Protein AF-A0A9D1GLB9-F1 (afdb_monomer_lite)

Foldseek 3Di:
DDPDDDPPCPPVNVCVVVVVVLCVLCVPLVVLLVVLVVVLVVLVVVLVVLVVVLVVQVVVVVVPDDPVVNVVSVVVNVVSVVVSVVSVVSSVVSVVVSVVSVVVVVVVVVVD

Structure (mmCIF, N/CA/C/O backbone):
data_AF-A0A9D1GLB9-F1
#
_entry.id   AF-A0A9D1GLB9-F1
#
loop_
_atom_site.group_PDB
_atom_site.id
_atom_site.type_symbol
_atom_site.label_atom_id
_atom_site.label_alt_id
_atom_site.label_comp_id
_atom_site.label_asym_id
_atom_site.label_entity_id
_atom_site.label_seq_id
_atom_site.pdbx_PDB_ins_code
_atom_site.Cartn_x
_atom_site.Cartn_y
_atom_site.Cartn_z
_atom_site.occupancy
_atom_site.B_iso_or_equiv
_atom_site.auth_seq_id
_atom_site.auth_comp_id
_atom_site.auth_asym_id
_atom_site.auth_atom_id
_atom_site.pdbx_PDB_model_num
ATOM 1 N N . MET A 1 1 ? -36.371 -29.607 34.942 1.00 39.03 1 MET A N 1
ATOM 2 C CA . MET A 1 1 ? -35.319 -28.693 34.444 1.00 39.03 1 MET A CA 1
ATOM 3 C C . MET A 1 1 ? -35.048 -29.043 32.979 1.00 39.03 1 MET A C 1
ATOM 5 O O . MET A 1 1 ? -34.320 -29.989 32.707 1.00 39.03 1 MET A O 1
ATOM 9 N N . LYS A 1 2 ? -35.751 -28.404 32.029 1.00 37.38 2 LYS A N 1
ATOM 10 C CA . LYS A 1 2 ? -35.631 -28.720 30.593 1.00 37.38 2 LYS A CA 1
ATOM 11 C C . LYS A 1 2 ? -34.276 -28.222 30.077 1.00 37.38 2 LYS A C 1
ATOM 13 O O . LYS A 1 2 ? -34.117 -27.037 29.810 1.00 37.38 2 LYS A O 1
ATOM 18 N N . ARG A 1 3 ? -33.304 -29.130 29.956 1.00 50.97 3 ARG A N 1
ATOM 19 C CA . ARG A 1 3 ? -32.182 -28.977 29.021 1.00 50.97 3 ARG A CA 1
ATOM 20 C C . ARG A 1 3 ? -32.769 -29.094 27.618 1.00 50.97 3 ARG A C 1
ATOM 22 O O . ARG A 1 3 ? -33.154 -30.194 27.243 1.00 50.97 3 ARG A O 1
ATOM 29 N N . ASP A 1 4 ? -32.865 -28.001 26.865 1.00 43.75 4 ASP A N 1
ATOM 30 C CA . ASP A 1 4 ? -33.136 -28.116 25.433 1.00 43.75 4 ASP A CA 1
ATOM 31 C C . ASP A 1 4 ? -32.585 -26.940 24.619 1.00 43.75 4 ASP A C 1
ATOM 33 O O . ASP A 1 4 ? -32.694 -25.775 24.998 1.00 43.75 4 ASP A O 1
ATOM 37 N N . LYS A 1 5 ? -32.030 -27.317 23.467 1.00 41.31 5 LYS A N 1
ATOM 38 C CA . LYS A 1 5 ? -31.379 -26.543 22.411 1.00 41.31 5 LYS A CA 1
ATOM 39 C C . LYS A 1 5 ? -30.009 -25.996 22.771 1.00 41.31 5 LYS A C 1
ATOM 41 O O . LYS A 1 5 ? -29.820 -24.821 23.075 1.00 41.31 5 LYS A O 1
ATOM 46 N N . SER A 1 6 ? -29.028 -26.875 22.567 1.00 46.19 6 SER A N 1
ATOM 47 C CA . SER A 1 6 ? -27.699 -26.509 22.089 1.00 46.19 6 SER A CA 1
ATOM 48 C C . SER A 1 6 ? -27.819 -25.337 21.113 1.00 46.19 6 SER A C 1
ATOM 50 O O . SER A 1 6 ? -28.222 -25.506 19.958 1.00 46.19 6 SER A O 1
ATOM 52 N N . GLN A 1 7 ? -27.510 -24.134 21.582 1.00 52.75 7 GLN A N 1
ATOM 53 C CA . GLN A 1 7 ? -27.341 -22.972 20.732 1.00 52.75 7 GLN A CA 1
ATOM 54 C C . GLN A 1 7 ? -26.052 -23.212 19.942 1.00 52.75 7 GLN A C 1
ATOM 56 O O . GLN A 1 7 ? -25.001 -22.658 20.253 1.00 52.75 7 GLN A O 1
ATOM 61 N N . ARG A 1 8 ? -26.110 -24.082 18.925 1.00 53.47 8 ARG A N 1
ATOM 62 C CA . ARG A 1 8 ? -25.152 -24.062 17.824 1.00 53.47 8 ARG A CA 1
ATOM 63 C C . ARG A 1 8 ? -25.406 -22.741 17.117 1.00 53.47 8 ARG A C 1
ATOM 65 O O . ARG A 1 8 ? -26.165 -22.671 16.153 1.00 53.47 8 ARG A O 1
ATOM 72 N N . TYR A 1 9 ? -24.861 -21.662 17.669 1.00 59.31 9 TYR A N 1
ATOM 73 C CA . TYR A 1 9 ? -24.777 -20.420 16.938 1.00 59.31 9 TYR A CA 1
ATOM 74 C C . TYR A 1 9 ? -23.986 -20.751 15.674 1.00 59.31 9 TYR A C 1
ATOM 76 O O . TYR A 1 9 ? -22.814 -21.110 15.744 1.00 59.31 9 TYR A O 1
ATOM 84 N N . GLY A 1 10 ? -24.652 -20.716 14.520 1.00 77.81 10 GLY A N 1
ATOM 85 C CA . GLY A 1 10 ? -23.953 -20.843 13.249 1.00 77.81 10 GLY A CA 1
ATOM 86 C C . GLY A 1 10 ? -22.884 -19.757 13.175 1.00 77.81 10 GLY A C 1
ATOM 87 O O . GLY A 1 10 ? -23.134 -18.635 13.619 1.00 77.81 10 GLY A O 1
ATOM 88 N N . ILE A 1 11 ? -21.717 -20.081 12.619 1.00 76.88 11 ILE A N 1
ATOM 89 C CA . ILE A 1 11 ? -20.563 -19.170 12.511 1.00 76.88 11 ILE A CA 1
ATOM 90 C C . ILE A 1 11 ? -21.001 -17.802 11.964 1.00 76.88 11 ILE A C 1
ATOM 92 O O . ILE A 1 11 ? -20.660 -16.766 12.524 1.00 76.88 11 ILE A O 1
ATOM 96 N N . VAL A 1 12 ? -21.879 -17.802 10.958 1.00 81.12 12 VAL A N 1
ATOM 97 C CA . VAL A 1 12 ? -22.478 -16.596 10.367 1.00 81.12 12 VAL A CA 1
ATOM 98 C C . VAL A 1 12 ? -23.281 -15.771 11.382 1.00 81.12 12 VAL A C 1
ATOM 100 O O . VAL A 1 12 ? -23.171 -14.550 11.422 1.00 81.12 12 VAL A O 1
ATOM 103 N N . ARG A 1 13 ? -24.077 -16.424 12.236 1.00 80.56 13 ARG A N 1
ATOM 104 C CA . ARG A 1 13 ? -24.913 -15.761 13.249 1.00 80.56 13 ARG A CA 1
ATOM 105 C C . ARG A 1 13 ? -24.073 -15.218 14.410 1.00 80.56 13 ARG A C 1
ATOM 107 O O . ARG A 1 13 ? -24.419 -14.172 14.952 1.00 80.56 13 ARG A O 1
ATOM 114 N N . VAL A 1 14 ? -22.973 -15.889 14.769 1.00 81.75 14 VAL A N 1
ATOM 115 C CA . VAL A 1 14 ? -21.969 -15.337 15.700 1.00 81.75 14 VAL A CA 1
ATOM 116 C C . VAL A 1 14 ? -21.343 -14.092 15.089 1.00 81.75 14 VAL A C 1
ATOM 118 O O . VAL A 1 14 ? -21.343 -13.045 15.727 1.00 81.75 14 VAL A O 1
ATOM 121 N N . PHE A 1 15 ? -20.887 -14.186 13.839 1.00 80.38 15 PHE A N 1
ATOM 122 C CA . PHE A 1 15 ? -20.224 -13.092 13.139 1.00 80.38 15 PHE A CA 1
ATOM 123 C C . PHE A 1 15 ? -21.123 -11.855 13.054 1.00 80.38 15 PHE A C 1
ATOM 125 O O . PHE A 1 15 ? -20.758 -10.807 13.572 1.00 80.38 15 PHE A O 1
ATOM 132 N N . MET A 1 16 ? -22.357 -11.996 12.552 1.00 81.94 16 MET A N 1
ATOM 133 C CA . MET A 1 16 ? -23.325 -10.890 12.471 1.00 81.94 16 MET A CA 1
ATOM 134 C C . MET A 1 16 ? -23.619 -10.225 13.822 1.00 81.94 16 MET A C 1
ATOM 136 O O . MET A 1 16 ? -23.962 -9.047 13.859 1.00 81.94 16 MET A O 1
ATOM 140 N N . LYS A 1 17 ? -23.504 -10.959 14.934 1.00 80.00 17 LYS A N 1
ATOM 141 C CA . LYS A 1 17 ? -23.728 -10.418 16.280 1.00 80.00 17 LYS A CA 1
ATOM 142 C C . LYS A 1 17 ? -22.471 -9.758 16.857 1.00 80.00 17 LYS A C 1
ATOM 144 O O . LYS A 1 17 ? -22.585 -8.779 17.591 1.00 80.00 17 LYS A O 1
ATOM 149 N N . LEU A 1 18 ? -21.288 -10.270 16.517 1.00 77.19 18 LEU A N 1
ATOM 150 C CA . LEU A 1 18 ? -19.999 -9.769 16.995 1.00 77.19 18 LEU A CA 1
ATOM 151 C C . LEU A 1 18 ? -19.548 -8.516 16.231 1.00 77.19 18 LEU A C 1
ATOM 153 O O . LEU A 1 18 ? -19.099 -7.555 16.849 1.00 77.19 18 LEU A O 1
ATOM 157 N N . THR A 1 19 ? -19.721 -8.493 14.905 1.00 78.81 19 THR A N 1
ATOM 158 C CA . THR A 1 19 ? -19.319 -7.387 14.021 1.00 78.81 19 THR A CA 1
ATOM 159 C C . THR A 1 19 ? -19.808 -6.010 14.495 1.00 78.81 19 THR A C 1
ATOM 161 O O . THR A 1 19 ? -18.971 -5.127 14.678 1.00 78.81 19 THR A O 1
ATOM 164 N N . PRO A 1 20 ? -21.109 -5.777 14.769 1.00 80.00 20 PRO A N 1
ATOM 165 C CA . PRO A 1 20 ? -21.569 -4.468 15.234 1.00 80.00 20 PRO A CA 1
ATOM 166 C C . PRO A 1 20 ? -21.025 -4.101 16.623 1.00 80.00 20 PRO A C 1
ATOM 168 O O . PRO A 1 20 ? -20.870 -2.919 16.926 1.00 80.00 20 PRO A O 1
ATOM 171 N N . HIS A 1 21 ? -20.702 -5.088 17.465 1.00 78.19 21 HIS A N 1
ATOM 172 C CA . HIS A 1 21 ? -20.068 -4.849 18.763 1.00 78.19 21 HIS A CA 1
ATOM 173 C C . HIS A 1 21 ? -18.614 -4.399 18.612 1.00 78.19 21 HIS A C 1
ATOM 175 O O . HIS A 1 21 ? -18.206 -3.431 19.250 1.00 78.19 21 HIS A O 1
ATOM 181 N N . VAL A 1 22 ? -17.869 -5.055 17.722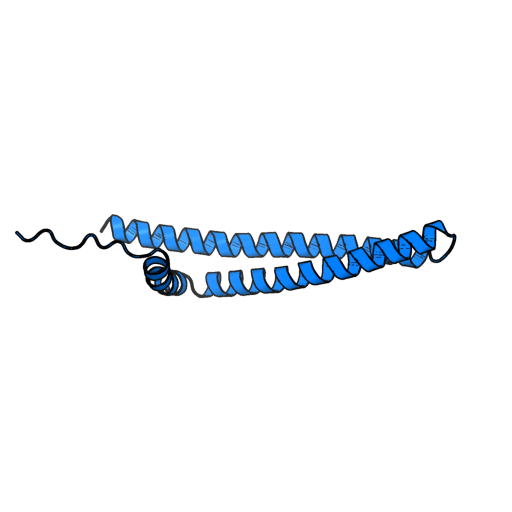 1.00 76.56 22 VAL A N 1
ATOM 182 C CA . VAL A 1 22 ? -16.485 -4.713 17.376 1.00 76.56 22 VAL A CA 1
ATOM 183 C C . VAL A 1 22 ? -16.396 -3.292 16.815 1.00 76.56 22 VAL A C 1
ATOM 185 O O . VAL A 1 22 ? -15.601 -2.486 17.300 1.00 76.56 22 VAL A O 1
ATOM 188 N N . ILE A 1 23 ? -17.274 -2.946 15.869 1.00 79.94 23 ILE A N 1
ATOM 189 C CA . ILE A 1 23 ? -17.310 -1.612 15.251 1.00 79.94 23 ILE A CA 1
ATOM 190 C C . ILE A 1 23 ? -17.605 -0.524 16.296 1.00 79.94 23 ILE A C 1
ATOM 192 O O . ILE A 1 23 ? -16.994 0.541 16.267 1.00 79.94 23 ILE A O 1
ATOM 196 N N . ARG A 1 24 ? -18.501 -0.786 17.258 1.00 79.00 24 ARG A N 1
ATOM 197 C CA . ARG A 1 24 ? -18.818 0.172 18.334 1.00 79.00 24 ARG A CA 1
ATOM 198 C C . ARG A 1 24 ? -17.676 0.376 19.332 1.00 79.00 24 ARG A C 1
ATOM 200 O O . ARG A 1 24 ? -17.598 1.445 19.931 1.00 79.00 24 ARG A O 1
ATOM 207 N N . CYS A 1 25 ? -16.803 -0.612 19.529 1.00 76.69 25 CYS A N 1
ATOM 208 C CA . CYS A 1 25 ? -15.692 -0.496 20.474 1.00 76.69 25 CYS A CA 1
ATOM 209 C C . CYS A 1 25 ? -14.601 0.470 19.994 1.00 76.69 25 CYS A C 1
ATOM 211 O O . CYS A 1 25 ? -14.063 1.218 20.813 1.00 76.69 25 CYS A O 1
ATOM 213 N N . ALA A 1 26 ? -14.289 0.481 18.695 1.00 79.25 26 ALA A N 1
ATOM 214 C CA . ALA A 1 26 ? -13.291 1.381 18.118 1.00 79.25 26 ALA A CA 1
ATOM 215 C C . ALA A 1 26 ? -13.637 1.764 16.663 1.00 79.25 26 ALA A C 1
ATOM 217 O O . ALA A 1 26 ? -12.977 1.307 15.726 1.00 79.25 26 ALA A O 1
ATOM 218 N N . PRO A 1 27 ? -14.646 2.631 16.457 1.00 80.62 27 PRO A N 1
ATOM 219 C CA . PRO A 1 27 ? -15.148 2.964 15.123 1.00 80.62 27 PRO A CA 1
ATOM 220 C C . PRO A 1 27 ? -14.089 3.647 14.253 1.00 80.62 27 PRO A C 1
ATOM 222 O O . PRO A 1 27 ? -13.955 3.319 13.081 1.00 80.62 27 PRO A O 1
ATOM 225 N N . TRP A 1 28 ? -13.284 4.541 14.833 1.00 80.69 28 TRP A N 1
ATOM 226 C CA . TRP A 1 28 ? -12.220 5.244 14.111 1.00 80.69 28 TRP A CA 1
ATOM 227 C C . TRP A 1 28 ? -11.102 4.309 13.643 1.00 80.69 28 TRP A C 1
ATOM 229 O O . TRP A 1 28 ? -10.696 4.386 12.488 1.00 80.69 28 TRP A O 1
ATOM 239 N N . SER A 1 29 ? -10.646 3.394 14.505 1.00 81.62 29 SER A N 1
ATOM 240 C CA . SER A 1 29 ? -9.630 2.395 14.144 1.00 81.62 29 SER A CA 1
ATOM 241 C C . SER A 1 29 ? -10.154 1.422 13.091 1.00 81.62 29 SER A C 1
ATOM 243 O O . SER A 1 29 ? -9.431 1.088 12.161 1.00 81.62 29 SER A O 1
ATOM 245 N N . PHE A 1 30 ? -11.427 1.022 13.194 1.00 84.31 30 PHE A N 1
ATOM 246 C CA . PHE A 1 30 ? -12.076 0.187 12.188 1.00 84.31 30 PHE A CA 1
ATOM 247 C C . PHE A 1 30 ? -12.132 0.892 10.828 1.00 84.31 30 PHE A C 1
ATOM 249 O O . PHE A 1 30 ? -11.657 0.343 9.842 1.00 84.31 30 PHE A O 1
ATOM 256 N N . VAL A 1 31 ? -12.641 2.127 10.767 1.00 87.06 31 VAL A N 1
ATOM 257 C CA . VAL A 1 31 ? -12.708 2.894 9.510 1.00 87.06 31 VAL A CA 1
ATOM 258 C C . VAL A 1 31 ? -11.313 3.109 8.922 1.00 87.06 31 VAL A C 1
ATOM 260 O O . VAL A 1 31 ? -11.118 2.864 7.735 1.00 87.06 31 VAL A O 1
ATOM 263 N N . ALA A 1 32 ? -10.328 3.493 9.741 1.00 84.88 32 ALA A N 1
ATOM 264 C CA . ALA A 1 32 ? -8.948 3.670 9.294 1.00 84.88 32 ALA A CA 1
ATOM 265 C C . ALA A 1 32 ? -8.349 2.373 8.723 1.00 84.88 32 ALA A C 1
ATOM 267 O O . ALA A 1 32 ? -7.748 2.404 7.651 1.00 84.88 32 ALA A O 1
ATOM 268 N N . ALA A 1 33 ? -8.570 1.229 9.380 1.00 85.44 33 ALA A N 1
ATOM 269 C CA . ALA A 1 33 ? -8.108 -0.072 8.902 1.00 85.44 33 ALA A CA 1
ATOM 270 C C . ALA A 1 33 ? -8.789 -0.487 7.585 1.00 85.44 33 ALA A C 1
ATOM 272 O O . ALA A 1 33 ? -8.113 -0.958 6.672 1.00 85.44 33 ALA A O 1
ATOM 273 N N . GLN A 1 34 ? -10.100 -0.260 7.439 1.00 88.88 34 GLN A N 1
ATOM 274 C CA . GLN A 1 34 ? -10.811 -0.556 6.189 1.00 88.88 34 GLN A CA 1
ATOM 275 C C . GLN A 1 34 ? -10.342 0.346 5.039 1.00 88.88 34 GLN A C 1
ATOM 277 O O . GLN A 1 34 ? -10.119 -0.146 3.933 1.00 88.88 34 GLN A O 1
ATOM 282 N N . CYS A 1 35 ? -10.146 1.645 5.289 1.00 90.06 35 CYS A N 1
ATOM 283 C CA . CYS A 1 35 ? -9.593 2.576 4.303 1.00 90.06 35 CYS A CA 1
ATOM 284 C C . CYS A 1 35 ? -8.161 2.194 3.903 1.00 90.06 35 CYS A C 1
ATOM 286 O O . CYS A 1 35 ? -7.822 2.241 2.718 1.00 90.06 35 CYS A O 1
ATOM 288 N N . GLY A 1 36 ? -7.341 1.779 4.874 1.00 88.69 36 GLY A N 1
ATOM 289 C CA . GLY A 1 36 ? -5.992 1.266 4.647 1.00 88.69 36 GLY A CA 1
ATOM 290 C C . GLY A 1 36 ? -5.995 0.022 3.761 1.00 88.69 36 GLY A C 1
ATOM 291 O O . GLY A 1 36 ? -5.337 0.011 2.723 1.00 88.69 36 GLY A O 1
ATOM 292 N N . MET A 1 37 ? -6.824 -0.976 4.087 1.00 87.69 37 MET A N 1
ATOM 293 C CA . MET A 1 37 ? -6.974 -2.197 3.284 1.00 87.69 37 MET A CA 1
ATOM 294 C C . MET A 1 37 ? -7.495 -1.928 1.868 1.00 87.69 37 MET A C 1
ATOM 296 O O . MET A 1 37 ? -6.982 -2.507 0.911 1.00 87.69 37 MET A O 1
ATOM 300 N N . ALA A 1 38 ? -8.478 -1.038 1.704 1.00 90.88 38 ALA A N 1
ATOM 301 C CA . ALA A 1 38 ? -8.997 -0.676 0.385 1.00 90.88 38 ALA A CA 1
ATOM 302 C C . ALA A 1 38 ? -7.917 0.001 -0.474 1.00 90.88 38 ALA A C 1
ATOM 304 O O . ALA A 1 38 ? -7.702 -0.375 -1.626 1.00 90.88 38 ALA A O 1
ATOM 305 N N . SER A 1 39 ? -7.189 0.953 0.115 1.00 89.50 39 SER A N 1
ATOM 306 C CA . SER A 1 39 ? -6.081 1.646 -0.547 1.00 89.50 39 SER A CA 1
ATOM 307 C C . SER A 1 39 ? -4.953 0.675 -0.904 1.00 89.50 39 SER A C 1
ATOM 309 O O . SER A 1 39 ? -4.394 0.742 -1.997 1.00 89.50 39 SER A O 1
ATOM 311 N N . TYR A 1 40 ? -4.661 -0.283 -0.021 1.00 88.25 40 TYR A N 1
ATOM 312 C CA . TYR A 1 40 ? -3.657 -1.316 -0.251 1.00 88.25 40 TYR A CA 1
ATOM 313 C C . TYR A 1 40 ? -4.035 -2.225 -1.424 1.00 88.25 40 TYR A C 1
ATOM 315 O O . TYR A 1 40 ? -3.193 -2.509 -2.273 1.00 88.25 40 TYR A O 1
ATOM 323 N N . GLY A 1 41 ? -5.315 -2.592 -1.543 1.00 88.19 41 GLY A N 1
ATOM 324 C CA . GLY A 1 41 ? -5.833 -3.326 -2.699 1.00 88.19 41 GLY A CA 1
ATOM 325 C C . GLY A 1 41 ? -5.629 -2.583 -4.025 1.00 88.19 41 GLY A C 1
ATOM 326 O O . GLY A 1 41 ? -5.222 -3.191 -5.015 1.00 88.19 41 GLY A O 1
ATOM 327 N N . ILE A 1 42 ? -5.835 -1.261 -4.041 1.00 89.56 42 ILE A N 1
ATOM 328 C CA . ILE A 1 42 ? -5.587 -0.425 -5.229 1.00 89.56 42 ILE A CA 1
ATOM 329 C C . ILE A 1 42 ? -4.095 -0.411 -5.584 1.00 89.56 42 ILE A C 1
ATOM 331 O O . ILE A 1 42 ? -3.742 -0.596 -6.748 1.00 89.56 42 ILE A O 1
ATOM 335 N N . ILE A 1 43 ? -3.210 -0.233 -4.595 1.00 89.25 43 ILE A N 1
ATOM 336 C CA . ILE A 1 43 ? -1.754 -0.240 -4.816 1.00 89.25 43 ILE A CA 1
ATOM 337 C C . ILE A 1 43 ? -1.282 -1.600 -5.339 1.00 89.25 43 ILE A C 1
ATOM 339 O O . ILE A 1 43 ? -0.444 -1.647 -6.241 1.00 89.25 43 ILE A O 1
ATOM 343 N N . LEU A 1 44 ? -1.838 -2.701 -4.831 1.00 88.44 44 LEU A N 1
ATOM 344 C CA . LEU A 1 44 ? -1.579 -4.046 -5.349 1.00 88.44 44 LEU A CA 1
ATOM 345 C C . LEU A 1 44 ? -1.967 -4.162 -6.827 1.00 88.44 44 LEU A C 1
ATOM 347 O O . LEU A 1 44 ? -1.159 -4.619 -7.634 1.00 88.44 44 LEU A O 1
ATOM 351 N N . GLY A 1 45 ? -3.160 -3.689 -7.196 1.00 90.44 45 GLY A N 1
ATOM 352 C CA . GLY A 1 45 ? -3.609 -3.668 -8.590 1.00 90.44 45 GLY A CA 1
ATOM 353 C C . GLY A 1 45 ? -2.736 -2.789 -9.492 1.00 90.44 45 GLY A C 1
ATOM 354 O O . GLY A 1 45 ? -2.445 -3.149 -10.626 1.00 90.44 45 GLY A O 1
ATOM 355 N N . LEU A 1 46 ? -2.256 -1.651 -8.994 1.00 89.88 46 LEU A N 1
ATOM 356 C CA . LEU A 1 46 ? -1.345 -0.800 -9.756 1.00 89.88 46 LEU A CA 1
ATOM 357 C C . LEU A 1 46 ? 0.045 -1.441 -9.900 1.00 89.88 46 LEU A C 1
ATOM 359 O O . LEU A 1 46 ? 0.666 -1.342 -10.957 1.00 89.88 46 LEU A O 1
ATOM 363 N N . THR A 1 47 ? 0.512 -2.144 -8.867 1.00 91.50 47 THR A N 1
ATOM 364 C CA . THR A 1 47 ? 1.788 -2.868 -8.887 1.00 91.50 47 THR A CA 1
ATOM 365 C C . THR A 1 47 ? 1.793 -3.904 -10.001 1.00 91.50 47 THR A C 1
ATOM 367 O O . THR A 1 47 ? 2.732 -3.925 -10.791 1.00 91.50 47 THR A O 1
ATOM 370 N N . THR A 1 48 ? 0.725 -4.696 -10.146 1.00 92.62 48 THR A N 1
ATOM 371 C CA . THR A 1 48 ? 0.649 -5.713 -11.207 1.00 92.62 48 THR A CA 1
ATOM 372 C C . THR A 1 48 ? 0.716 -5.096 -12.605 1.00 92.62 48 THR A C 1
ATOM 374 O O . THR A 1 48 ? 1.473 -5.582 -13.445 1.00 92.62 48 THR A O 1
ATOM 377 N N . VAL A 1 49 ? 0.010 -3.985 -12.845 1.00 93.88 49 VAL A N 1
ATOM 378 C CA . VAL A 1 49 ? 0.040 -3.274 -14.136 1.00 93.88 49 VAL A CA 1
ATOM 379 C C . VAL A 1 49 ? 1.439 -2.738 -14.450 1.00 93.88 49 VAL A C 1
ATOM 381 O O . VAL A 1 49 ? 1.928 -2.902 -15.569 1.00 93.88 49 VAL A O 1
ATOM 384 N N . ILE A 1 50 ? 2.114 -2.111 -13.481 1.00 90.69 50 ILE A N 1
ATOM 385 C CA . ILE A 1 50 ? 3.470 -1.579 -13.687 1.00 90.69 50 ILE A CA 1
ATOM 386 C C . ILE A 1 50 ? 4.466 -2.725 -13.906 1.00 90.69 50 ILE A C 1
ATOM 388 O O . ILE A 1 50 ? 5.331 -2.617 -14.774 1.00 90.69 50 ILE A O 1
ATOM 392 N N . THR A 1 51 ? 4.327 -3.838 -13.182 1.00 93.12 51 THR A N 1
ATOM 393 C CA . THR A 1 51 ? 5.180 -5.023 -13.348 1.00 93.12 51 THR A CA 1
ATOM 394 C C . THR A 1 51 ? 5.056 -5.606 -14.750 1.00 93.12 51 THR A C 1
ATOM 396 O O . THR A 1 51 ? 6.072 -5.886 -15.382 1.00 93.12 51 THR A O 1
ATOM 399 N N . GLN A 1 52 ? 3.835 -5.727 -15.276 1.00 94.38 52 GLN A N 1
ATOM 400 C CA . GLN A 1 52 ? 3.614 -6.170 -16.655 1.00 94.38 52 GLN A CA 1
ATOM 401 C C . GLN A 1 52 ? 4.302 -5.235 -17.654 1.00 94.38 52 GLN A C 1
ATOM 403 O O . GLN A 1 52 ? 5.108 -5.681 -18.466 1.00 94.38 52 GLN A O 1
ATOM 408 N N . ARG A 1 53 ? 4.083 -3.919 -17.527 1.00 92.25 53 ARG A N 1
ATOM 409 C CA . ARG A 1 53 ? 4.718 -2.911 -18.394 1.00 92.25 53 ARG A CA 1
ATOM 410 C C . ARG A 1 53 ? 6.243 -2.967 -18.337 1.00 92.25 53 ARG A C 1
ATOM 412 O O . ARG A 1 53 ? 6.897 -2.755 -19.357 1.00 92.25 53 ARG A O 1
ATOM 419 N N . PHE A 1 54 ? 6.806 -3.215 -17.157 1.00 93.31 54 PHE A N 1
ATOM 420 C CA . PHE A 1 54 ? 8.242 -3.382 -16.974 1.00 93.31 54 PHE A CA 1
ATOM 421 C C . PHE A 1 54 ? 8.763 -4.594 -17.747 1.00 93.31 54 PHE A C 1
ATOM 423 O O . PHE A 1 54 ? 9.725 -4.448 -18.498 1.00 93.31 54 PHE A O 1
ATOM 430 N N . PHE A 1 55 ? 8.121 -5.758 -17.617 1.00 93.25 55 PHE A N 1
ATOM 431 C CA . PHE A 1 55 ? 8.542 -6.964 -18.332 1.00 93.25 55 PHE A CA 1
ATOM 432 C C . PHE A 1 55 ? 8.370 -6.842 -19.850 1.00 93.25 55 PHE A C 1
ATOM 434 O O . PHE A 1 55 ? 9.254 -7.270 -20.598 1.00 93.25 55 PHE A O 1
ATOM 441 N N . ASP A 1 56 ? 7.315 -6.172 -20.316 1.00 91.94 56 ASP A N 1
ATOM 442 C CA . ASP A 1 56 ? 7.150 -5.845 -21.736 1.00 91.94 56 ASP A CA 1
ATOM 443 C C . ASP A 1 56 ? 8.313 -4.976 -22.236 1.00 91.94 56 ASP A C 1
ATOM 445 O O . ASP A 1 56 ? 8.939 -5.266 -23.257 1.00 91.94 56 ASP A O 1
ATOM 449 N N . ALA A 1 57 ? 8.658 -3.920 -21.491 1.00 89.81 57 ALA A N 1
ATOM 450 C CA . ALA A 1 57 ? 9.772 -3.047 -21.843 1.00 89.81 57 ALA A CA 1
ATOM 451 C C . ALA A 1 57 ? 11.120 -3.784 -21.781 1.00 89.81 57 ALA A C 1
ATOM 453 O O . ALA A 1 57 ? 11.974 -3.554 -22.637 1.00 89.81 57 ALA A O 1
ATOM 454 N N . ALA A 1 58 ? 11.309 -4.681 -20.810 1.00 88.88 58 ALA A N 1
ATOM 455 C CA . ALA A 1 58 ? 12.516 -5.493 -20.671 1.00 88.88 58 ALA A CA 1
ATOM 456 C C . ALA A 1 58 ? 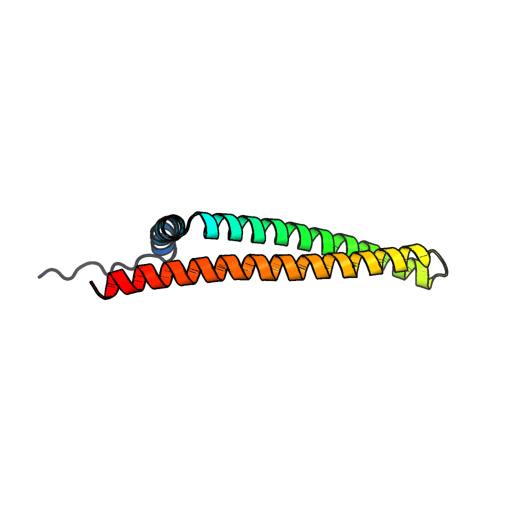12.697 -6.450 -21.859 1.00 88.88 58 ALA A C 1
ATOM 458 O O . ALA A 1 58 ? 13.806 -6.585 -22.373 1.00 88.88 58 ALA A O 1
ATOM 459 N N . THR A 1 59 ? 11.603 -7.031 -22.357 1.00 90.56 59 THR A N 1
ATOM 460 C CA . THR A 1 59 ? 11.596 -7.883 -23.559 1.00 90.56 59 THR A CA 1
ATOM 461 C C . THR A 1 59 ? 11.941 -7.084 -24.819 1.00 90.56 59 THR A C 1
ATOM 463 O O . THR A 1 59 ? 12.633 -7.559 -25.717 1.00 90.56 59 THR A O 1
ATOM 466 N N . VAL A 1 60 ? 11.500 -5.828 -24.909 1.00 88.06 60 VAL A N 1
ATOM 467 C CA . VAL A 1 60 ? 11.912 -4.944 -26.013 1.00 88.06 60 VAL A CA 1
ATOM 468 C C . VAL A 1 60 ? 13.385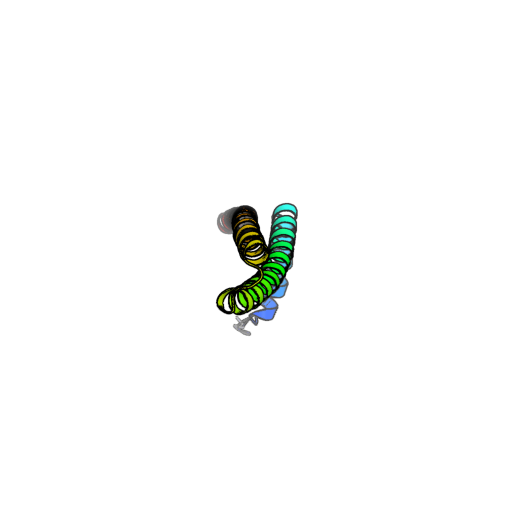 -4.537 -25.876 1.00 88.06 60 VAL A C 1
ATOM 470 O O . VAL A 1 60 ? 14.092 -4.422 -26.878 1.00 88.06 60 VAL A O 1
ATOM 473 N N . TYR A 1 61 ? 13.876 -4.381 -24.648 1.00 88.75 61 TYR A N 1
ATOM 474 C CA . TYR A 1 61 ? 15.274 -4.062 -24.377 1.00 88.75 61 TYR A CA 1
ATOM 475 C C . TYR A 1 61 ? 16.245 -5.190 -24.695 1.00 88.75 61 TYR A C 1
ATOM 477 O O . TYR A 1 61 ? 17.312 -4.910 -25.241 1.00 88.75 61 TYR A O 1
ATOM 485 N N . SER A 1 62 ? 15.871 -6.454 -24.489 1.00 84.69 62 SER A N 1
ATOM 486 C CA . SER A 1 62 ? 16.693 -7.583 -24.946 1.00 84.69 62 SER A CA 1
ATOM 487 C C . SER A 1 62 ? 16.867 -7.618 -26.470 1.00 84.69 62 SER A C 1
ATOM 489 O O . SER A 1 62 ? 17.817 -8.220 -26.955 1.00 84.69 62 SER A O 1
ATOM 491 N N . ASN A 1 63 ? 16.000 -6.928 -27.221 1.00 85.38 63 ASN A N 1
ATOM 492 C CA . ASN A 1 63 ? 16.118 -6.738 -28.669 1.00 85.38 63 ASN A CA 1
ATOM 493 C C . ASN A 1 63 ? 16.895 -5.460 -29.066 1.00 85.38 63 ASN A C 1
ATOM 495 O O . ASN A 1 63 ? 16.925 -5.106 -30.241 1.00 85.38 63 ASN A O 1
ATOM 499 N N . GLY A 1 64 ? 17.516 -4.752 -28.111 1.00 77.12 64 GLY A N 1
ATOM 500 C CA . GLY A 1 64 ? 18.400 -3.603 -28.361 1.00 77.12 64 GLY A CA 1
ATOM 501 C C . GLY A 1 64 ? 17.747 -2.214 -28.301 1.00 77.12 64 GLY A C 1
ATOM 502 O O . GLY A 1 64 ? 18.417 -1.217 -28.563 1.00 77.12 64 GLY A O 1
ATOM 503 N N . PHE A 1 65 ? 16.466 -2.100 -27.930 1.00 74.25 65 PHE A N 1
ATOM 504 C CA . PHE A 1 65 ? 15.724 -0.828 -27.941 1.00 74.25 65 PHE A CA 1
ATOM 505 C C . PHE A 1 65 ? 15.236 -0.398 -26.539 1.00 74.25 65 PHE A C 1
ATOM 507 O O . PHE A 1 65 ? 15.026 -1.212 -25.655 1.00 74.25 65 PHE A O 1
ATOM 514 N N . ARG A 1 66 ? 14.976 0.900 -26.310 1.00 75.25 66 ARG A N 1
ATOM 515 C CA . ARG A 1 66 ? 14.212 1.419 -25.138 1.00 75.25 66 ARG A CA 1
ATOM 516 C C . ARG A 1 66 ? 14.793 1.207 -23.717 1.00 75.25 66 ARG A C 1
ATOM 518 O O . ARG A 1 66 ? 14.041 1.202 -22.744 1.00 75.25 66 ARG A O 1
ATOM 525 N N . GLN A 1 67 ? 16.117 1.201 -23.543 1.00 84.31 67 GLN A N 1
ATOM 526 C CA . GLN A 1 67 ? 16.776 1.110 -22.218 1.00 84.31 67 GLN A CA 1
ATOM 527 C C . GLN A 1 67 ? 16.245 2.106 -21.163 1.00 84.31 67 GLN A C 1
ATOM 529 O O . GLN A 1 67 ? 15.984 1.736 -20.020 1.00 84.31 67 GLN A O 1
ATOM 534 N N . LYS A 1 68 ? 16.042 3.377 -21.545 1.00 85.69 68 LYS A N 1
ATOM 535 C CA . LYS A 1 68 ? 15.557 4.431 -20.629 1.00 85.69 68 LYS A CA 1
ATOM 536 C C . LYS A 1 68 ? 14.172 4.119 -20.051 1.00 85.69 68 LYS A C 1
ATOM 538 O O . LYS A 1 68 ? 13.906 4.435 -18.896 1.00 85.69 68 LYS A O 1
ATOM 543 N N . GLN A 1 69 ? 13.306 3.484 -20.841 1.00 87.31 69 GLN A N 1
ATOM 544 C CA . GLN A 1 69 ? 11.953 3.128 -20.420 1.00 87.31 69 GLN A CA 1
ATOM 545 C C . GLN A 1 69 ? 11.970 2.001 -19.380 1.00 87.31 69 GLN A C 1
ATOM 547 O O . GLN A 1 69 ? 11.219 2.062 -18.412 1.00 87.31 69 GLN A O 1
ATOM 552 N N . VAL A 1 70 ? 12.857 1.013 -19.543 1.00 89.19 70 VAL A N 1
ATOM 553 C CA . VAL A 1 70 ? 13.036 -0.084 -18.578 1.00 89.19 70 VAL A CA 1
ATOM 554 C C . VAL A 1 70 ? 13.525 0.444 -17.234 1.00 89.19 70 VAL A C 1
ATOM 556 O O . VAL A 1 70 ? 12.951 0.105 -16.205 1.00 89.19 70 VAL A O 1
ATOM 559 N N . ILE A 1 71 ? 14.533 1.323 -17.240 1.00 90.81 71 ILE A N 1
ATOM 560 C CA . ILE A 1 71 ? 15.075 1.929 -16.013 1.00 90.81 71 ILE A CA 1
ATOM 561 C C . ILE A 1 71 ? 14.004 2.765 -15.300 1.00 90.81 71 ILE A C 1
ATOM 563 O O . ILE A 1 71 ? 13.862 2.673 -14.083 1.00 90.81 71 ILE A O 1
ATOM 567 N N . PHE A 1 72 ? 13.213 3.540 -16.047 1.00 91.75 72 PHE A N 1
ATOM 568 C CA . PHE A 1 72 ? 12.111 4.314 -15.476 1.00 91.75 72 PHE A CA 1
ATOM 569 C C . PHE A 1 72 ? 11.039 3.419 -14.838 1.00 91.75 72 PHE A C 1
ATOM 571 O O . PHE A 1 72 ? 10.608 3.673 -13.715 1.00 91.75 72 PHE A O 1
ATOM 578 N N . LEU A 1 73 ? 10.630 2.347 -15.524 1.00 91.75 73 LEU A N 1
ATOM 579 C CA . LEU A 1 73 ? 9.640 1.400 -15.004 1.00 91.75 73 LEU A CA 1
ATOM 580 C C . LEU A 1 73 ? 10.166 0.620 -13.793 1.00 91.75 73 LEU A C 1
ATOM 582 O O . LEU A 1 73 ? 9.410 0.380 -12.857 1.00 91.75 73 LEU A O 1
ATOM 586 N N . LEU A 1 74 ? 11.460 0.291 -13.766 1.00 91.44 74 LEU A N 1
ATOM 587 C CA . LEU A 1 74 ? 12.108 -0.307 -12.600 1.00 91.44 74 LEU A CA 1
ATOM 588 C C . LEU A 1 74 ? 12.084 0.645 -11.398 1.00 91.44 74 LEU A C 1
ATOM 590 O O . LEU A 1 74 ? 11.725 0.238 -10.297 1.00 91.44 74 LEU A O 1
ATOM 594 N N . ALA A 1 75 ? 12.410 1.923 -11.607 1.00 92.88 75 ALA A N 1
ATOM 595 C CA . ALA A 1 75 ? 12.329 2.931 -10.553 1.00 92.88 75 ALA A CA 1
ATOM 596 C C . ALA A 1 75 ? 10.886 3.096 -10.041 1.00 92.88 75 ALA A C 1
ATOM 598 O O . ALA A 1 75 ? 10.660 3.124 -8.832 1.00 92.88 75 ALA A O 1
ATOM 599 N N . ALA A 1 76 ? 9.899 3.122 -10.942 1.00 91.56 76 ALA A N 1
ATOM 600 C CA . ALA A 1 76 ? 8.484 3.160 -10.575 1.00 91.56 76 ALA A CA 1
ATOM 601 C C . ALA A 1 76 ? 8.059 1.926 -9.754 1.00 91.56 76 ALA A C 1
ATOM 603 O O . ALA A 1 76 ? 7.310 2.066 -8.786 1.00 91.56 76 ALA A O 1
ATOM 604 N N . LEU A 1 77 ? 8.573 0.734 -10.088 1.00 92.50 77 LEU A N 1
ATOM 605 C CA . LEU A 1 77 ? 8.339 -0.494 -9.321 1.00 92.50 77 LEU A CA 1
ATOM 606 C C . LEU A 1 77 ? 8.905 -0.430 -7.902 1.00 92.50 77 LEU A C 1
ATOM 608 O O . LEU A 1 77 ? 8.244 -0.864 -6.958 1.00 92.50 77 LEU A O 1
ATOM 612 N N . VAL A 1 78 ? 10.106 0.121 -7.734 1.00 93.75 78 VAL A N 1
ATOM 613 C CA . VAL A 1 78 ? 10.703 0.305 -6.404 1.00 93.75 78 VAL A CA 1
ATOM 614 C C . VAL A 1 78 ? 9.843 1.251 -5.569 1.00 93.75 78 VAL A C 1
ATOM 616 O O . VAL A 1 78 ? 9.482 0.930 -4.438 1.00 93.75 78 VAL A O 1
ATOM 619 N N . VAL A 1 79 ? 9.452 2.389 -6.145 1.00 92.56 79 VAL A N 1
ATOM 620 C CA . VAL A 1 79 ? 8.637 3.395 -5.456 1.00 92.56 79 VAL A CA 1
ATOM 621 C C . VAL A 1 79 ? 7.289 2.816 -5.026 1.00 92.56 79 VAL A C 1
ATOM 623 O O . VAL A 1 79 ? 6.905 2.969 -3.866 1.00 92.56 79 VAL A O 1
ATOM 626 N N . ILE A 1 80 ? 6.586 2.102 -5.912 1.00 92.19 80 ILE A N 1
ATOM 627 C CA . ILE A 1 80 ? 5.283 1.529 -5.555 1.00 92.19 80 ILE A CA 1
ATOM 628 C C . ILE A 1 80 ? 5.399 0.452 -4.470 1.00 92.19 80 ILE A C 1
ATOM 630 O O . ILE A 1 80 ? 4.532 0.374 -3.602 1.00 92.19 80 ILE A O 1
ATOM 634 N N . HIS A 1 81 ? 6.490 -0.324 -4.449 1.00 90.88 81 HIS A N 1
ATOM 635 C CA . HIS A 1 81 ? 6.740 -1.305 -3.389 1.00 90.88 81 HIS A CA 1
ATOM 636 C C . HIS A 1 81 ? 7.010 -0.640 -2.037 1.00 90.88 81 HIS A C 1
ATOM 638 O O . HIS A 1 81 ? 6.485 -1.105 -1.026 1.00 90.88 81 HIS A O 1
ATOM 644 N N . ILE A 1 82 ? 7.757 0.468 -2.010 1.00 93.12 82 ILE A N 1
ATOM 645 C CA . ILE A 1 82 ? 7.976 1.249 -0.783 1.00 93.12 82 ILE A CA 1
ATOM 646 C C . ILE A 1 82 ? 6.637 1.764 -0.242 1.00 93.12 82 ILE A C 1
ATOM 648 O O . ILE A 1 82 ? 6.320 1.546 0.927 1.00 93.12 82 ILE A O 1
ATOM 652 N N . PHE A 1 83 ? 5.809 2.379 -1.092 1.00 89.81 83 PHE A N 1
ATOM 653 C CA . PHE A 1 83 ? 4.480 2.843 -0.683 1.00 89.81 83 PHE A CA 1
ATOM 654 C C . PHE A 1 83 ? 3.583 1.698 -0.204 1.00 89.81 83 PHE A C 1
ATOM 656 O O . PHE A 1 83 ? 2.887 1.845 0.799 1.00 89.81 83 PHE A O 1
ATOM 663 N N . SER A 1 84 ? 3.633 0.549 -0.880 1.00 89.75 84 SER A N 1
ATOM 664 C CA . SER A 1 84 ? 2.896 -0.656 -0.498 1.00 89.75 84 SER A CA 1
ATOM 665 C C . SER A 1 84 ? 3.289 -1.138 0.902 1.00 89.75 84 SER A C 1
ATOM 667 O O . SER A 1 84 ? 2.417 -1.390 1.732 1.00 89.75 84 SER A O 1
ATOM 669 N N . GLN A 1 85 ? 4.588 -1.190 1.215 1.00 90.75 85 GLN A N 1
ATOM 670 C CA . GLN A 1 85 ? 5.069 -1.580 2.544 1.00 90.75 85 GLN A CA 1
ATOM 671 C C . GLN A 1 85 ? 4.667 -0.582 3.634 1.00 90.75 85 GLN A C 1
ATOM 673 O O . GLN A 1 85 ? 4.201 -1.003 4.693 1.00 90.75 85 GLN A O 1
ATOM 678 N N . ILE A 1 86 ? 4.788 0.724 3.371 1.00 90.94 86 ILE A N 1
ATOM 679 C CA . ILE A 1 86 ? 4.379 1.772 4.319 1.00 90.94 86 ILE A CA 1
ATOM 680 C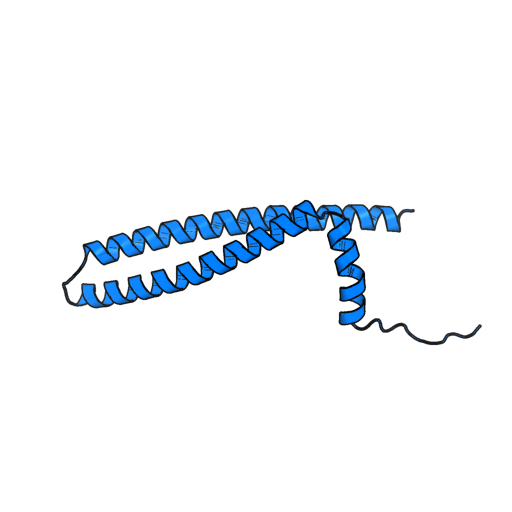 C . ILE A 1 86 ? 2.883 1.666 4.614 1.00 90.94 86 ILE A C 1
ATOM 682 O O . ILE A 1 86 ? 2.475 1.673 5.775 1.00 90.94 86 ILE A O 1
ATOM 686 N N . LEU A 1 87 ? 2.059 1.536 3.573 1.00 89.31 87 LEU A N 1
ATOM 687 C CA . LEU A 1 87 ? 0.613 1.451 3.727 1.00 89.31 87 LEU A CA 1
ATOM 688 C C . LEU A 1 87 ? 0.190 0.164 4.442 1.00 89.31 87 LEU A C 1
ATOM 690 O O . LEU A 1 87 ? -0.711 0.203 5.282 1.00 89.31 87 LEU A O 1
ATOM 694 N N . ASN A 1 88 ? 0.852 -0.956 4.150 1.00 88.31 88 ASN A N 1
ATOM 695 C CA . ASN A 1 88 ? 0.619 -2.215 4.849 1.00 88.31 88 ASN A CA 1
ATOM 696 C C . ASN A 1 88 ? 0.953 -2.085 6.343 1.00 88.31 88 ASN A C 1
ATOM 698 O O . ASN A 1 88 ? 0.126 -2.411 7.193 1.00 88.31 88 ASN A O 1
ATOM 702 N N . GLY A 1 89 ? 2.119 -1.517 6.668 1.00 87.75 89 GLY A N 1
ATOM 703 C CA . GLY A 1 89 ? 2.527 -1.260 8.050 1.00 87.75 89 GLY A CA 1
ATOM 704 C C . GLY A 1 89 ? 1.551 -0.340 8.788 1.00 87.75 89 GLY A C 1
ATOM 705 O O . GLY A 1 89 ? 1.106 -0.666 9.886 1.00 87.75 89 GLY A O 1
ATOM 706 N N . ALA A 1 90 ? 1.139 0.767 8.163 1.00 87.94 90 ALA A N 1
ATOM 707 C CA . ALA A 1 90 ? 0.157 1.685 8.738 1.00 87.94 90 ALA A CA 1
ATOM 708 C C . ALA A 1 90 ? -1.196 0.999 8.988 1.00 87.94 90 ALA A C 1
ATOM 710 O O . ALA A 1 90 ? -1.780 1.140 10.062 1.00 87.94 90 ALA A O 1
ATOM 711 N N . THR A 1 91 ? -1.677 0.214 8.021 1.00 88.00 91 THR A N 1
ATOM 712 C CA . THR A 1 91 ? -2.928 -0.548 8.149 1.00 88.00 91 THR A CA 1
ATOM 713 C C . THR A 1 91 ? -2.850 -1.537 9.310 1.00 88.00 91 THR A C 1
ATOM 715 O O . THR A 1 91 ? -3.796 -1.633 10.093 1.00 88.00 91 THR A O 1
ATOM 718 N N . TYR A 1 92 ? -1.713 -2.219 9.465 1.00 88.50 92 TYR A N 1
ATOM 719 C CA . TYR A 1 92 ? -1.490 -3.167 10.552 1.00 88.50 92 TYR A CA 1
ATOM 720 C C . TYR A 1 92 ? -1.542 -2.495 11.930 1.00 88.50 92 TYR A C 1
ATOM 722 O O . TYR A 1 92 ? -2.222 -3.001 12.817 1.00 88.50 92 TYR A O 1
ATOM 730 N N . VAL A 1 93 ? -0.935 -1.313 12.092 1.00 90.00 93 VAL A N 1
ATOM 731 C CA . VAL A 1 93 ? -0.994 -0.543 13.351 1.00 90.00 93 VAL A CA 1
ATOM 732 C C . VAL A 1 93 ? -2.439 -0.218 13.750 1.00 90.00 93 VAL A C 1
ATOM 734 O O . VAL A 1 93 ? -2.819 -0.374 14.912 1.00 90.00 93 VA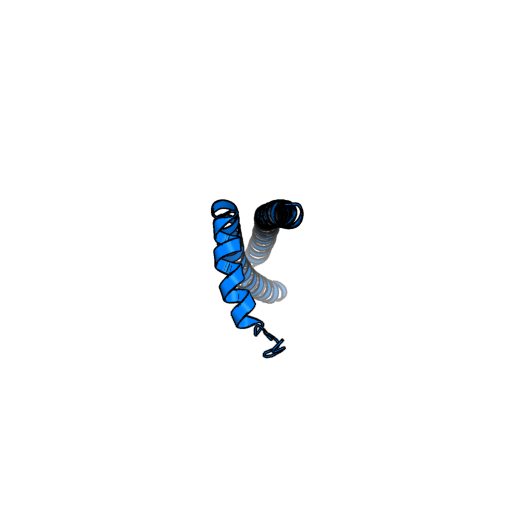L A O 1
ATOM 737 N N . PHE A 1 94 ? -3.281 0.203 12.800 1.00 85.69 94 PHE A N 1
ATOM 738 C CA . PHE A 1 94 ? -4.691 0.487 13.095 1.00 85.69 94 PHE A CA 1
ATOM 739 C C . PHE A 1 94 ? -5.483 -0.770 13.456 1.00 85.69 94 PHE A C 1
ATOM 741 O O . PHE A 1 94 ? -6.373 -0.716 14.309 1.00 85.69 94 PHE A O 1
ATOM 748 N N . LEU A 1 95 ? -5.157 -1.893 12.818 1.00 86.44 95 LEU A N 1
ATOM 749 C CA . LEU A 1 95 ? -5.803 -3.176 13.054 1.00 86.44 95 LEU A CA 1
ATOM 750 C C . LEU A 1 95 ? -5.406 -3.753 14.419 1.00 86.44 95 LEU A C 1
ATOM 752 O O . LEU A 1 95 ? -6.267 -4.214 15.164 1.00 86.44 95 LEU A O 1
ATOM 756 N N . GLU A 1 96 ? -4.138 -3.633 14.802 1.00 88.56 96 GLU A N 1
ATOM 757 C CA . GLU A 1 96 ? -3.654 -4.013 16.128 1.00 88.56 96 GLU A CA 1
ATOM 758 C C . GLU A 1 96 ? -4.297 -3.154 17.226 1.00 88.56 96 GLU A C 1
ATOM 760 O O . GLU A 1 96 ? -4.824 -3.686 18.203 1.00 88.56 96 GLU A O 1
ATOM 765 N N . ALA A 1 97 ? -4.374 -1.833 17.031 1.00 85.56 97 ALA A N 1
ATOM 766 C CA . ALA A 1 97 ? -5.062 -0.937 17.961 1.00 85.56 97 ALA A CA 1
ATOM 767 C C . ALA A 1 97 ? -6.561 -1.272 18.112 1.00 85.56 97 ALA A C 1
ATOM 769 O O . ALA A 1 97 ? -7.130 -1.128 19.197 1.00 85.56 97 ALA A O 1
ATOM 770 N N . LEU A 1 98 ? -7.215 -1.721 17.034 1.00 85.06 98 LEU A N 1
ATOM 771 C CA . LEU A 1 98 ? -8.592 -2.216 17.068 1.00 85.06 98 LEU A CA 1
ATOM 772 C C . LEU A 1 98 ? -8.694 -3.488 17.924 1.00 85.06 98 LEU A C 1
ATOM 774 O O . LEU A 1 98 ? -9.545 -3.540 18.812 1.00 85.06 98 LEU A O 1
ATOM 778 N N . VAL A 1 99 ? -7.823 -4.476 17.695 1.00 85.69 99 VAL A N 1
ATOM 779 C CA . VAL A 1 99 ? -7.799 -5.746 18.445 1.00 85.69 99 VAL A CA 1
ATOM 780 C C . VAL A 1 99 ? -7.550 -5.501 19.933 1.00 85.69 99 VAL A C 1
ATOM 782 O O . VAL A 1 99 ? -8.355 -5.928 20.756 1.00 85.69 99 VAL A O 1
ATOM 785 N N . GLN A 1 100 ? -6.536 -4.709 20.286 1.00 86.94 100 GLN A N 1
ATOM 786 C CA . GLN A 1 100 ? -6.221 -4.381 21.682 1.00 86.94 100 GLN A CA 1
ATOM 787 C C . GLN A 1 100 ? -7.401 -3.711 22.410 1.00 86.94 100 GLN A C 1
ATOM 789 O O . GLN A 1 100 ? -7.683 -4.015 23.570 1.00 86.94 100 GLN A O 1
ATOM 794 N N . ARG A 1 101 ? -8.144 -2.820 21.734 1.00 83.38 101 ARG A N 1
ATOM 795 C CA . ARG A 1 101 ? -9.344 -2.186 22.312 1.00 83.38 101 ARG A CA 1
ATOM 796 C C . ARG A 1 101 ? -10.497 -3.168 22.510 1.00 83.38 101 ARG A C 1
ATOM 798 O O . ARG A 1 101 ? -11.256 -3.018 23.469 1.00 83.38 101 ARG A O 1
ATOM 805 N N . ILE A 1 102 ? -10.659 -4.135 21.610 1.00 83.06 102 ILE A N 1
ATOM 806 C CA . ILE A 1 102 ? -11.673 -5.189 21.735 1.00 83.06 102 ILE A CA 1
ATOM 807 C C . ILE A 1 102 ? -11.324 -6.104 22.908 1.00 83.06 102 ILE A C 1
ATOM 809 O O . ILE A 1 102 ? -12.181 -6.324 23.763 1.00 83.06 102 ILE A O 1
ATOM 813 N N . ASP A 1 103 ? -10.075 -6.560 22.993 1.00 84.06 103 ASP A N 1
ATOM 814 C CA . ASP A 1 103 ? -9.602 -7.441 24.063 1.00 84.06 103 ASP A CA 1
ATOM 815 C C . ASP A 1 103 ? -9.698 -6.769 25.435 1.00 84.06 103 ASP A C 1
ATOM 817 O O . ASP A 1 103 ? -10.205 -7.371 26.380 1.00 84.06 103 ASP A O 1
ATOM 821 N N . GLY A 1 104 ? -9.330 -5.487 25.542 1.00 82.06 104 GLY A N 1
ATOM 822 C CA . GLY A 1 104 ? -9.489 -4.722 26.782 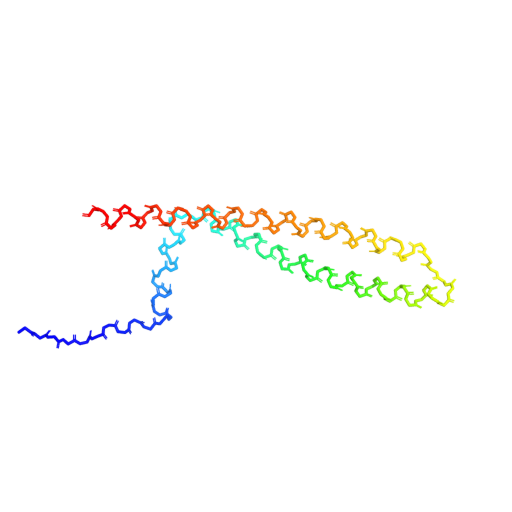1.00 82.06 104 GLY A CA 1
ATOM 823 C C . GLY A 1 104 ? -10.950 -4.619 27.238 1.00 82.06 104 GLY A C 1
ATOM 824 O O . GLY A 1 104 ? -11.260 -4.847 28.406 1.00 82.06 104 GLY A O 1
ATOM 825 N N . ARG A 1 105 ? -11.880 -4.340 26.314 1.00 79.75 105 ARG A N 1
ATOM 826 C CA . ARG A 1 105 ? -13.327 -4.278 26.607 1.00 79.75 105 ARG A CA 1
ATOM 827 C C . ARG A 1 105 ? -13.904 -5.639 26.989 1.00 79.75 105 ARG A C 1
ATOM 829 O O . ARG A 1 105 ? -14.778 -5.703 27.850 1.00 79.75 105 ARG A O 1
ATOM 836 N N . LEU A 1 106 ? -13.460 -6.705 26.326 1.00 79.69 106 LEU A N 1
ATOM 837 C CA . LEU A 1 106 ? -13.888 -8.068 26.626 1.00 79.69 106 LEU A CA 1
ATOM 838 C C . LEU A 1 106 ? -13.371 -8.510 27.995 1.00 79.69 106 LEU A C 1
ATOM 840 O O . LEU A 1 106 ? -14.156 -9.029 28.777 1.00 79.69 106 LEU A O 1
ATOM 844 N N . SER A 1 107 ? -12.101 -8.245 28.309 1.00 77.69 107 SER A N 1
ATOM 845 C CA . SER A 1 107 ? -11.485 -8.577 29.600 1.00 77.69 107 SER A CA 1
ATOM 846 C C . SER A 1 107 ? -12.211 -7.931 30.783 1.00 77.69 107 SER A C 1
ATOM 848 O O . SER A 1 107 ? -12.496 -8.615 31.763 1.00 77.69 107 SER A O 1
ATOM 850 N N . ILE A 1 108 ? -12.596 -6.651 30.670 1.00 77.25 108 ILE A N 1
ATOM 851 C CA . ILE A 1 108 ? -13.409 -5.968 31.696 1.00 77.25 108 ILE A CA 1
ATOM 852 C C . ILE A 1 108 ? -14.740 -6.701 31.898 1.00 77.25 108 ILE A C 1
ATOM 854 O O . ILE A 1 108 ? -15.122 -6.998 33.021 1.00 77.25 108 ILE A O 1
ATOM 858 N N . LYS A 1 109 ? -15.410 -7.069 30.802 1.00 73.88 109 LYS A N 1
ATOM 859 C CA . LYS A 1 109 ? -16.724 -7.721 30.834 1.00 73.88 109 LYS A CA 1
ATOM 860 C C . LYS A 1 109 ? -16.705 -9.165 31.360 1.00 73.88 109 LYS A C 1
ATOM 862 O O . LYS A 1 109 ? -17.767 -9.700 31.653 1.00 73.88 109 LYS A O 1
ATOM 867 N N . TYR A 1 110 ? -15.543 -9.819 31.388 1.00 70.88 110 TYR A N 1
ATOM 868 C CA . TYR A 1 110 ? -15.377 -11.150 31.984 1.00 70.88 110 TYR A CA 1
ATOM 869 C C . TYR A 1 110 ? -14.973 -11.093 33.465 1.00 70.88 110 TYR A C 1
ATOM 871 O O . TYR A 1 110 ? -15.155 -12.091 34.159 1.00 70.88 110 TYR A O 1
ATOM 879 N N . HIS A 1 111 ? -14.392 -9.979 33.923 1.00 67.56 111 HIS A N 1
ATOM 880 C CA . HIS A 1 111 ? -13.980 -9.786 35.317 1.00 67.56 111 HIS A CA 1
ATOM 881 C C . HIS A 1 111 ? -15.045 -9.108 36.195 1.00 67.56 111 HIS A C 1
ATOM 883 O O . HIS A 1 111 ? -14.967 -9.245 37.415 1.00 67.56 111 HIS A O 1
ATOM 889 N N . GLU A 1 112 ? -16.011 -8.401 35.601 1.00 50.38 112 GLU A N 1
ATOM 890 C CA . GLU A 1 112 ? -17.269 -7.975 36.248 1.00 50.38 112 GLU A CA 1
ATOM 891 C C . GLU A 1 112 ? -18.321 -9.095 36.247 1.00 50.38 112 GLU A C 1
ATOM 893 O O . GLU A 1 112 ? -19.036 -9.222 37.268 1.00 50.38 112 GLU A O 1
#

Secondary structure (DSSP, 8-state):
----------HHHHHHHHHHHHHHH-HHHHHHHHHHHHHHHHHHHHHHHHHHHHHHHHHHHHTT--HHHHHHHHHHHHHHHHHHHHHHHHHHHHHHHHHHHHHHHHHHHHH-

Organism: NCBI:txid2840724

InterPro domains:
  IPR036640 ABC transporter type 1, transmembrane domain superfamily [SSF90123] (23-111)

Radius of gyration: 23.45 Å; chains: 1; bounding box: 54×34×65 Å

Sequence (112 aa):
MKRDKSQRYGIVRVFMKLTPHVIRCAPWSFVAAQCGMASYGIILGLTTVITQRFFDAATVYSNGFRQKQVIFLLAALVVIHIFSQILNGATYVFLEALVQRIDGRLSIKYHE

pLDDT: mean 82.42, std 12.45, range [37.38, 94.38]